Protein AF-A0AAV7L109-F1 (afdb_monomer_lite)

pLDDT: mean 81.25, std 12.45, range [43.47, 96.5]

Foldseek 3Di:
DQDQDAQPVQVPDPVLVVVLVVLLVVLCVVCPPVDPDVVVSVVVSVVSSVVSSVVVLVVVLVVLVVQLVVLVVVLVVVVVVCVVPVPPVPVNVVSVVVNVVSVVVNVVSVV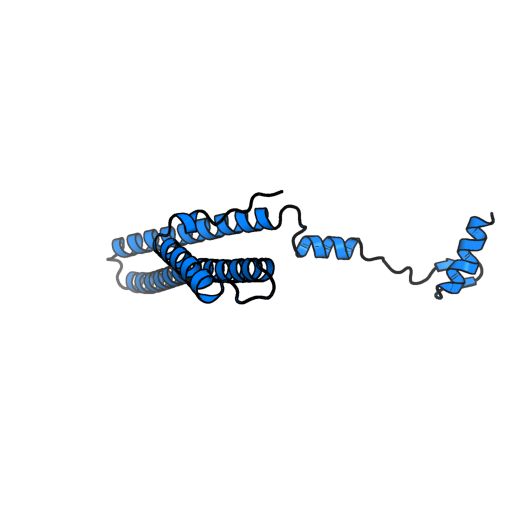SVVVSVCSVCPPPQDPVRVVVVCVVPVPPPPQWDQDPPPGTHRDPVCCCVPPVVVVVVD

Secondary structure (DSSP, 8-state):
-PPP---HHHHS-HHHHHHHHHHHHHHHHHHTT-SSSHHHHHHHHHHHHHHHHHHHHHHHHHHHHHHHHHHHHHHHHHHHHHHH-TT-HHHHHHHHHHHHHHHHHHHHHHHHHHHHHHHHHTTPPPHHHHHHHHHHSS------EEETTTEEE--HHHIIIIIIHHHH--

Structure (mmCIF, N/CA/C/O backbone):
data_AF-A0AAV7L109-F1
#
_entry.id   AF-A0AAV7L109-F1
#
loop_
_atom_site.group_PDB
_atom_site.id
_atom_site.type_symbol
_atom_site.label_atom_id
_atom_site.label_alt_id
_atom_site.label_comp_id
_atom_site.label_asym_id
_atom_site.label_entity_id
_atom_site.label_seq_id
_atom_site.pdbx_PDB_ins_code
_atom_site.Cartn_x
_atom_site.Cartn_y
_atom_site.Cartn_z
_atom_site.occupancy
_atom_site.B_iso_or_equiv
_atom_site.auth_seq_id
_atom_site.auth_comp_id
_atom_site.auth_asym_id
_atom_site.auth_atom_id
_atom_site.pdbx_PDB_model_num
ATOM 1 N N . MET A 1 1 ? 19.427 -16.158 -8.708 1.00 43.47 1 MET A N 1
ATOM 2 C CA . MET A 1 1 ? 18.566 -15.003 -9.042 1.00 43.47 1 MET A CA 1
ATOM 3 C C . MET A 1 1 ? 17.302 -15.101 -8.201 1.00 43.47 1 MET A C 1
ATOM 5 O O . MET A 1 1 ? 16.638 -16.130 -8.306 1.00 43.47 1 MET A O 1
ATOM 9 N N . PRO A 1 2 ? 16.990 -14.129 -7.330 1.00 55.06 2 PRO A N 1
ATOM 10 C CA . PRO A 1 2 ? 15.724 -14.132 -6.604 1.00 55.06 2 PRO A CA 1
ATOM 11 C C . PRO A 1 2 ? 14.567 -14.072 -7.608 1.00 55.06 2 PRO A C 1
ATOM 13 O O . PRO A 1 2 ? 14.576 -13.278 -8.546 1.00 55.06 2 PRO A O 1
A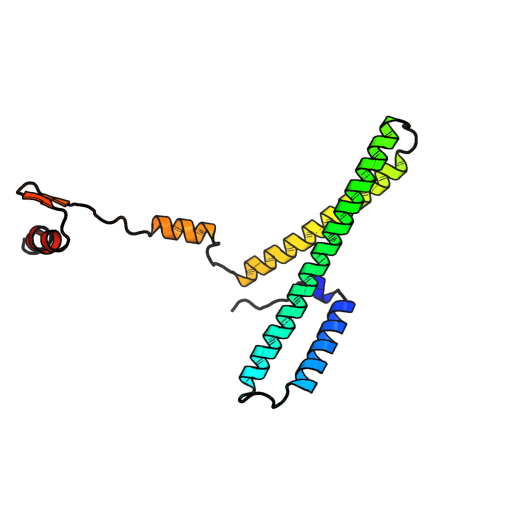TOM 16 N N . THR A 1 3 ? 13.593 -14.966 -7.456 1.00 58.47 3 THR A N 1
ATOM 17 C CA . THR A 1 3 ? 12.403 -15.015 -8.313 1.00 58.47 3 THR A CA 1
ATOM 18 C C . THR A 1 3 ? 11.527 -13.810 -7.988 1.00 58.47 3 THR A C 1
ATOM 20 O O . THR A 1 3 ? 11.140 -13.649 -6.830 1.00 58.47 3 THR A O 1
ATOM 23 N N . TRP A 1 4 ? 11.214 -12.967 -8.975 1.00 61.06 4 TRP A N 1
ATOM 24 C CA . TRP A 1 4 ? 10.242 -11.885 -8.800 1.00 61.06 4 TRP A CA 1
ATOM 25 C C . TRP A 1 4 ? 8.864 -12.479 -8.479 1.00 61.06 4 TRP A C 1
ATOM 27 O O . TRP A 1 4 ? 8.455 -13.461 -9.103 1.00 61.06 4 TRP A O 1
ATOM 37 N N . ARG A 1 5 ? 8.162 -11.921 -7.488 1.00 67.50 5 ARG A N 1
ATOM 38 C CA . ARG A 1 5 ? 6.815 -12.354 -7.094 1.00 67.50 5 ARG A CA 1
ATOM 39 C C . ARG A 1 5 ? 5.934 -11.132 -6.898 1.00 67.50 5 ARG A C 1
ATOM 41 O O . ARG A 1 5 ? 6.346 -10.201 -6.221 1.00 67.50 5 ARG A O 1
ATOM 48 N N . LEU A 1 6 ? 4.729 -11.175 -7.460 1.00 73.44 6 LEU A N 1
ATOM 49 C CA . LEU A 1 6 ? 3.676 -10.210 -7.159 1.00 73.44 6 LEU A CA 1
ATOM 50 C C . LEU A 1 6 ? 3.156 -10.443 -5.731 1.00 73.44 6 LEU A C 1
ATOM 52 O O . LEU A 1 6 ? 3.138 -11.587 -5.264 1.00 73.44 6 LEU A O 1
ATOM 56 N N . LEU A 1 7 ? 2.693 -9.385 -5.059 1.00 76.00 7 LEU A N 1
ATOM 57 C CA . LEU A 1 7 ? 1.982 -9.500 -3.785 1.00 76.00 7 LEU A CA 1
ATOM 58 C C . LEU A 1 7 ? 0.833 -10.523 -3.893 1.00 76.00 7 LEU A C 1
ATOM 60 O O . LEU A 1 7 ? -0.081 -10.321 -4.693 1.00 76.00 7 LEU A O 1
ATOM 64 N N . PRO A 1 8 ? 0.805 -11.579 -3.060 1.00 76.19 8 PRO A N 1
ATOM 65 C CA . PRO A 1 8 ? -0.251 -12.591 -3.116 1.00 76.19 8 PRO A CA 1
ATOM 66 C C . PRO A 1 8 ? -1.658 -12.017 -2.925 1.00 76.19 8 PRO A C 1
ATOM 68 O O . PRO A 1 8 ? -2.582 -12.422 -3.619 1.00 76.19 8 PRO A O 1
ATOM 71 N N . ILE A 1 9 ? -1.800 -11.007 -2.059 1.00 72.38 9 ILE A N 1
ATOM 72 C CA . ILE A 1 9 ? -3.083 -10.330 -1.810 1.00 72.38 9 ILE A CA 1
ATOM 73 C C . ILE A 1 9 ? -3.653 -9.650 -3.065 1.00 72.38 9 ILE A C 1
ATOM 75 O O . ILE A 1 9 ? -4.853 -9.445 -3.165 1.00 72.38 9 ILE A O 1
ATOM 79 N N . MET A 1 10 ? -2.800 -9.328 -4.040 1.00 73.88 10 MET A N 1
ATOM 80 C CA . MET A 1 10 ? -3.216 -8.745 -5.315 1.00 73.88 10 MET A CA 1
ATOM 81 C C . MET A 1 10 ? -3.668 -9.795 -6.328 1.00 73.88 10 MET A C 1
ATOM 83 O O . MET A 1 10 ? -4.409 -9.476 -7.248 1.00 73.88 10 MET A O 1
ATOM 87 N N . LEU A 1 11 ? -3.225 -11.046 -6.181 1.00 75.19 11 LEU A N 1
ATOM 88 C CA . LEU A 1 11 ? -3.661 -12.142 -7.050 1.00 75.19 11 LEU A CA 1
ATOM 89 C C . LEU A 1 11 ? -5.087 -12.599 -6.719 1.00 75.19 11 LEU A C 1
ATOM 91 O O . LEU A 1 11 ? -5.771 -13.139 -7.586 1.00 75.19 11 LEU A O 1
ATOM 95 N N . GLU A 1 12 ? -5.523 -12.381 -5.477 1.00 78.81 12 GLU A N 1
ATOM 96 C CA . GLU A 1 12 ? -6.887 -12.660 -5.020 1.00 78.81 12 GLU A CA 1
ATOM 97 C C . GLU A 1 12 ? -7.889 -11.576 -5.462 1.00 78.81 12 GLU A C 1
ATOM 99 O O . GLU A 1 12 ? -9.087 -11.846 -5.565 1.00 78.81 12 GLU A O 1
ATOM 104 N N . ASP A 1 13 ? -7.413 -10.364 -5.766 1.00 81.06 13 ASP A N 1
ATOM 105 C CA . ASP A 1 13 ? -8.254 -9.223 -6.126 1.00 81.06 13 ASP A CA 1
ATOM 106 C C . ASP A 1 13 ? -8.738 -9.311 -7.587 1.00 81.06 13 ASP A C 1
ATOM 108 O O . ASP A 1 13 ? -7.986 -9.120 -8.548 1.00 81.06 13 ASP A O 1
ATOM 112 N N . THR A 1 14 ? -10.022 -9.635 -7.761 1.00 83.38 14 THR A N 1
ATOM 113 C CA . THR A 1 14 ? -10.640 -9.841 -9.083 1.00 83.38 14 THR A CA 1
ATOM 114 C C . THR A 1 14 ? -10.663 -8.557 -9.933 1.00 83.38 14 THR A C 1
ATOM 116 O O . THR A 1 14 ? -10.200 -8.625 -11.075 1.00 83.38 14 THR A O 1
ATOM 119 N N . PRO A 1 15 ? -11.096 -7.392 -9.402 1.00 86.69 15 PRO A N 1
ATOM 120 C CA . PRO A 1 15 ? -11.003 -6.100 -10.089 1.00 86.69 15 PRO A CA 1
ATOM 121 C C . PRO A 1 15 ? -9.622 -5.788 -10.668 1.00 86.69 15 PRO A C 1
ATOM 123 O O . PRO A 1 15 ? -9.498 -5.420 -11.835 1.00 86.69 15 PRO A O 1
ATOM 126 N N . LEU A 1 16 ? -8.565 -5.988 -9.880 1.00 86.19 16 LEU A N 1
ATOM 127 C CA . LEU A 1 16 ? -7.204 -5.713 -10.327 1.00 86.19 16 LEU A CA 1
ATOM 128 C C . LEU A 1 16 ? -6.779 -6.633 -11.473 1.00 86.19 16 LEU A C 1
ATOM 130 O O . LEU A 1 16 ? -6.085 -6.212 -12.400 1.00 86.19 16 LEU A O 1
ATOM 134 N N . ARG A 1 17 ? -7.183 -7.905 -11.426 1.00 88.25 17 ARG A N 1
ATOM 135 C CA . ARG A 1 17 ? -6.869 -8.859 -12.492 1.00 88.25 17 ARG A CA 1
ATOM 136 C C . ARG A 1 17 ? -7.514 -8.448 -13.813 1.00 88.25 17 ARG A C 1
ATOM 138 O O . ARG A 1 17 ? -6.890 -8.586 -14.865 1.00 88.25 17 ARG A O 1
ATOM 145 N N . GLU A 1 18 ? -8.744 -7.950 -13.759 1.00 91.31 18 GLU A N 1
ATOM 146 C CA . GLU A 1 18 ? -9.461 -7.427 -14.923 1.00 91.31 18 GLU A CA 1
ATOM 147 C C . GLU A 1 18 ? -8.802 -6.152 -15.458 1.00 91.31 18 GLU A C 1
ATOM 149 O O . GLU A 1 18 ? -8.554 -6.054 -16.662 1.00 91.31 18 GLU A O 1
ATOM 154 N N . GLU A 1 19 ? -8.423 -5.229 -14.571 1.00 91.50 19 GLU A N 1
ATOM 155 C CA . GLU A 1 19 ? -7.700 -4.004 -14.926 1.00 91.50 19 GLU A CA 1
ATOM 156 C C . GLU A 1 19 ? -6.361 -4.312 -15.610 1.00 91.50 19 GLU A C 1
ATOM 158 O O . GLU A 1 19 ? -6.053 -3.759 -16.670 1.00 91.50 19 GLU A O 1
ATOM 163 N N . LEU A 1 20 ? -5.577 -5.241 -15.057 1.00 91.62 20 LEU A N 1
ATOM 164 C CA . LEU A 1 20 ? -4.312 -5.674 -15.647 1.00 91.62 20 LEU A CA 1
ATOM 165 C C . LEU A 1 20 ? -4.532 -6.335 -17.007 1.00 91.62 20 LEU A C 1
ATOM 167 O O . LEU A 1 20 ? -3.840 -5.999 -17.966 1.00 91.62 20 LEU A O 1
ATOM 171 N N . ALA A 1 21 ? -5.512 -7.234 -17.128 1.00 92.88 21 ALA A N 1
ATOM 172 C CA . ALA A 1 21 ? -5.819 -7.890 -18.396 1.00 92.88 21 ALA A CA 1
ATOM 173 C C . ALA A 1 21 ? -6.220 -6.876 -19.481 1.00 92.88 21 ALA A C 1
ATOM 175 O O . ALA A 1 21 ? -5.766 -6.976 -20.625 1.00 92.88 21 ALA A O 1
ATOM 176 N N . GLN A 1 22 ? -7.032 -5.879 -19.125 1.00 95.75 22 GLN A N 1
ATOM 177 C CA . GLN A 1 22 ? -7.439 -4.816 -20.037 1.00 95.75 22 GLN A CA 1
ATOM 178 C C . GLN A 1 22 ? -6.271 -3.894 -20.399 1.00 95.75 22 GLN A C 1
ATOM 180 O O . GLN A 1 22 ? -6.110 -3.543 -21.570 1.00 95.75 22 GLN A O 1
ATOM 185 N N . THR A 1 23 ? -5.424 -3.549 -19.430 1.00 95.38 23 THR A N 1
ATOM 186 C CA . THR A 1 23 ? -4.215 -2.746 -19.653 1.00 95.38 23 THR A CA 1
ATOM 187 C C . THR A 1 23 ? -3.270 -3.446 -20.622 1.00 95.38 23 THR A C 1
ATOM 189 O O . THR A 1 23 ? -2.803 -2.820 -21.568 1.00 95.38 23 THR A O 1
ATOM 192 N N . ILE A 1 24 ? -3.036 -4.752 -20.448 1.00 95.38 24 ILE A N 1
ATOM 193 C CA . ILE A 1 24 ? -2.175 -5.543 -21.338 1.00 95.38 24 ILE A CA 1
ATOM 194 C C . ILE A 1 24 ? -2.709 -5.502 -22.772 1.00 95.38 24 ILE A C 1
ATOM 196 O O . ILE A 1 24 ? -1.969 -5.166 -23.695 1.00 95.38 24 ILE A O 1
ATOM 200 N N . LYS A 1 25 ? -4.003 -5.795 -22.959 1.00 96.38 25 LYS A N 1
ATOM 201 C CA . LYS A 1 25 ? -4.644 -5.766 -24.284 1.00 96.38 25 LYS A CA 1
ATOM 202 C C . LYS A 1 25 ? -4.532 -4.392 -24.935 1.00 96.38 25 LYS A C 1
ATOM 204 O O . LYS A 1 25 ? -4.165 -4.295 -26.099 1.00 96.38 25 LYS A O 1
ATOM 209 N N . THR A 1 26 ? -4.825 -3.343 -24.173 1.00 96.50 26 THR A N 1
ATOM 210 C CA . THR A 1 26 ? -4.817 -1.958 -24.660 1.00 96.50 26 THR A CA 1
ATOM 211 C C . THR A 1 26 ? -3.404 -1.504 -25.017 1.00 96.50 26 THR A C 1
ATOM 213 O O . THR A 1 26 ? -3.205 -0.854 -26.038 1.00 96.50 26 THR A O 1
ATOM 216 N N . PHE A 1 27 ? -2.409 -1.877 -24.209 1.00 96.31 27 PHE A N 1
ATOM 217 C CA . PHE A 1 27 ? -1.016 -1.538 -24.467 1.00 96.31 27 PHE A CA 1
ATOM 218 C C . PHE A 1 27 ? -0.540 -2.132 -25.793 1.00 96.31 27 PHE A C 1
ATOM 220 O O . PHE A 1 27 ? -0.088 -1.383 -26.654 1.00 96.31 27 PHE A O 1
ATOM 227 N N . PHE A 1 28 ? -0.678 -3.447 -25.987 1.00 94.88 28 PHE A N 1
ATOM 228 C CA . PHE A 1 28 ? -0.215 -4.082 -27.223 1.00 94.88 28 PHE A CA 1
ATOM 229 C C . PHE A 1 28 ? -1.053 -3.665 -28.434 1.00 94.88 28 PHE A C 1
ATOM 231 O O . PHE A 1 28 ? -0.496 -3.419 -29.491 1.00 94.88 28 PHE A O 1
ATOM 238 N N . HIS A 1 29 ? -2.366 -3.466 -28.284 1.00 95.50 29 HIS A N 1
ATOM 239 C CA . HIS A 1 29 ? -3.185 -2.953 -29.384 1.00 95.50 29 HIS A CA 1
ATOM 240 C C . HIS A 1 29 ? -2.701 -1.590 -29.909 1.00 95.50 29 HIS A C 1
ATOM 242 O O . HIS A 1 29 ? -2.730 -1.358 -31.113 1.00 95.50 29 HIS A O 1
ATOM 248 N N . ASN A 1 30 ? -2.240 -0.709 -29.015 1.00 93.56 30 ASN A N 1
ATOM 249 C CA . ASN A 1 30 ? -1.875 0.663 -29.368 1.00 93.56 30 ASN A CA 1
ATOM 250 C C . ASN A 1 30 ? -0.387 0.856 -29.696 1.00 93.56 30 ASN A C 1
ATOM 252 O O . ASN A 1 30 ? -0.051 1.832 -30.359 1.00 93.56 30 ASN A O 1
ATOM 256 N N . ASN A 1 31 ? 0.502 -0.001 -29.182 1.00 92.38 31 ASN A N 1
ATOM 257 C CA . ASN A 1 31 ? 1.951 0.243 -29.204 1.00 92.38 31 ASN A CA 1
ATOM 258 C C . ASN A 1 31 ? 2.748 -0.787 -30.019 1.00 92.38 31 ASN A C 1
ATOM 260 O O . ASN A 1 31 ? 3.964 -0.642 -30.113 1.00 92.38 31 ASN A O 1
ATOM 264 N N . THR A 1 32 ? 2.116 -1.807 -30.606 1.00 91.62 32 THR A N 1
ATOM 265 C CA . THR A 1 32 ? 2.825 -2.753 -31.484 1.00 91.62 32 THR A CA 1
ATOM 266 C C . THR A 1 32 ? 3.377 -2.051 -32.726 1.00 91.62 32 THR A C 1
ATOM 268 O O . THR A 1 32 ? 2.651 -1.316 -33.393 1.00 91.62 32 THR A O 1
ATOM 271 N N . ASP A 1 33 ? 4.657 -2.295 -33.020 1.00 91.12 33 ASP A N 1
ATOM 272 C CA . ASP A 1 33 ? 5.415 -1.738 -34.151 1.00 91.12 33 ASP A CA 1
ATOM 273 C C . ASP A 1 33 ? 5.506 -0.200 -34.149 1.00 91.12 33 ASP A C 1
ATOM 275 O O . ASP A 1 33 ? 5.716 0.437 -35.184 1.00 91.12 33 ASP A O 1
ATOM 279 N N . THR A 1 34 ? 5.354 0.420 -32.977 1.00 91.00 34 THR A N 1
ATOM 280 C CA . THR A 1 34 ? 5.440 1.883 -32.831 1.00 91.00 34 THR A CA 1
ATOM 281 C C . THR A 1 34 ? 6.839 2.363 -32.461 1.00 91.00 34 THR A C 1
ATOM 283 O O . THR A 1 34 ? 7.155 3.537 -32.672 1.00 91.00 34 THR A O 1
ATOM 286 N N . ALA A 1 35 ? 7.696 1.485 -31.928 1.00 89.56 35 ALA A N 1
ATOM 287 C CA . ALA A 1 35 ? 9.063 1.830 -31.554 1.00 89.56 35 ALA A CA 1
ATOM 288 C C . ALA A 1 35 ? 10.097 1.262 -32.535 1.00 89.56 35 ALA A C 1
ATOM 290 O O . ALA A 1 35 ? 9.879 0.270 -33.221 1.00 89.56 35 ALA A O 1
ATOM 291 N N . SER A 1 36 ? 11.299 1.844 -32.534 1.00 87.50 36 SER A N 1
ATOM 292 C CA . SER A 1 36 ? 12.412 1.396 -33.385 1.00 87.50 36 SER A CA 1
ATOM 293 C C . SER A 1 36 ? 12.910 -0.024 -33.076 1.00 87.50 36 SER A C 1
ATOM 295 O O . SER A 1 36 ? 13.703 -0.574 -33.836 1.00 87.50 36 SER A O 1
ATOM 297 N N . SER A 1 37 ? 12.525 -0.596 -31.931 1.00 92.50 37 SER A N 1
ATOM 298 C CA . SER A 1 37 ? 12.904 -1.945 -31.514 1.00 92.50 37 SER A CA 1
ATOM 299 C C . SER A 1 37 ? 11.848 -2.545 -30.579 1.00 92.50 37 SER A C 1
ATOM 301 O O . SER A 1 37 ? 11.435 -1.860 -29.636 1.00 92.50 37 SER A O 1
ATOM 303 N N . PRO A 1 38 ? 11.512 -3.842 -30.726 1.00 89.88 38 PRO A N 1
ATOM 304 C CA . PRO A 1 38 ? 10.631 -4.563 -29.801 1.00 89.88 38 PRO A CA 1
ATOM 305 C C . PRO A 1 38 ? 11.108 -4.538 -28.342 1.00 89.88 38 PRO A C 1
ATOM 307 O O . PRO A 1 38 ? 10.314 -4.673 -27.413 1.00 89.88 38 PRO A O 1
ATOM 310 N N . LEU A 1 39 ? 12.414 -4.344 -28.112 1.00 91.94 39 LEU A N 1
ATOM 311 C CA . LEU A 1 39 ? 12.958 -4.226 -26.760 1.00 91.94 39 LEU A CA 1
ATOM 312 C C . LEU A 1 39 ? 12.431 -2.971 -26.051 1.00 91.94 39 LEU A C 1
ATOM 314 O O . LEU A 1 39 ? 12.130 -3.019 -24.863 1.00 91.94 39 LEU A O 1
ATOM 318 N N . ILE A 1 40 ? 12.287 -1.861 -26.779 1.00 92.62 40 ILE A N 1
ATOM 319 C CA . ILE A 1 40 ? 11.780 -0.599 -26.227 1.00 92.62 40 ILE A CA 1
ATOM 320 C C . ILE A 1 40 ? 10.301 -0.751 -25.862 1.00 92.62 40 ILE A C 1
ATOM 322 O O . ILE A 1 40 ? 9.889 -0.319 -24.787 1.00 92.62 40 ILE A O 1
ATOM 326 N N . GLU A 1 41 ? 9.522 -1.425 -26.711 1.00 92.25 41 GLU A N 1
ATOM 327 C CA . GLU A 1 41 ? 8.110 -1.732 -26.446 1.00 92.25 41 GLU A CA 1
ATOM 328 C C . GLU A 1 41 ? 7.957 -2.602 -25.196 1.00 92.25 41 GLU A C 1
ATOM 330 O O . GLU A 1 41 ? 7.103 -2.337 -24.351 1.00 92.25 41 GLU A O 1
ATOM 335 N N . TRP A 1 42 ? 8.835 -3.594 -25.024 1.00 93.19 42 TRP A N 1
ATOM 336 C CA . TRP A 1 42 ? 8.856 -4.437 -23.832 1.00 93.19 42 TRP A CA 1
ATOM 337 C C . TRP A 1 42 ? 9.228 -3.669 -22.556 1.00 93.19 42 TRP A C 1
ATOM 339 O O . TRP A 1 42 ? 8.601 -3.857 -21.510 1.00 93.19 42 TRP A O 1
ATOM 349 N N . GLU A 1 43 ? 10.229 -2.787 -22.611 1.00 93.00 43 GLU A N 1
ATOM 350 C CA . GLU A 1 43 ? 10.570 -1.933 -21.468 1.00 93.00 43 GLU A CA 1
ATOM 351 C C . GLU A 1 43 ? 9.415 -0.987 -21.113 1.00 93.00 43 GLU A C 1
ATOM 353 O O . GLU A 1 43 ? 9.038 -0.893 -19.942 1.00 93.00 43 GLU A O 1
ATOM 358 N N . ALA A 1 44 ? 8.793 -0.354 -22.111 1.00 94.62 44 ALA A N 1
ATOM 359 C CA . ALA A 1 44 ? 7.634 0.513 -21.918 1.00 94.62 44 ALA A CA 1
ATOM 360 C C . ALA A 1 44 ? 6.449 -0.250 -21.305 1.00 94.62 44 ALA A C 1
ATOM 362 O O . ALA A 1 44 ? 5.856 0.210 -20.326 1.00 94.62 44 ALA A O 1
ATOM 363 N N . PHE A 1 45 ? 6.161 -1.454 -21.805 1.00 94.69 45 PHE A N 1
ATOM 364 C CA . PHE A 1 45 ? 5.128 -2.335 -21.264 1.00 94.69 45 PHE A CA 1
ATOM 365 C C . PHE A 1 45 ? 5.345 -2.613 -19.774 1.00 94.69 45 PHE A C 1
ATOM 367 O O . PHE A 1 45 ? 4.440 -2.427 -18.955 1.00 94.69 45 PHE A O 1
ATOM 374 N N . LYS A 1 46 ? 6.565 -3.013 -19.394 1.00 91.06 46 LYS A N 1
ATOM 375 C CA . LYS A 1 46 ? 6.906 -3.288 -17.992 1.00 91.06 46 LYS A CA 1
ATOM 376 C C . LYS A 1 46 ? 6.710 -2.063 -17.102 1.00 91.06 46 LYS A C 1
ATOM 378 O O . LYS A 1 46 ? 6.227 -2.208 -15.979 1.00 91.06 46 LYS A O 1
ATOM 383 N N . VAL A 1 47 ? 7.075 -0.870 -17.580 1.00 92.69 47 VAL A N 1
ATOM 384 C CA . VAL A 1 47 ? 6.881 0.386 -16.836 1.00 92.69 47 VAL A CA 1
ATOM 385 C C . VAL A 1 47 ? 5.395 0.662 -16.613 1.00 92.69 47 VAL A C 1
ATOM 387 O O . VAL A 1 47 ? 5.005 0.970 -15.486 1.00 92.69 47 VAL A O 1
ATOM 390 N N . VAL A 1 48 ? 4.561 0.488 -17.642 1.00 94.69 48 VAL A N 1
ATOM 391 C CA . VAL A 1 48 ? 3.104 0.673 -17.546 1.00 94.69 48 VAL A CA 1
ATOM 392 C C . VAL A 1 48 ? 2.498 -0.285 -16.522 1.00 94.69 48 VAL A C 1
ATOM 394 O O . VAL A 1 48 ? 1.830 0.157 -15.588 1.00 94.69 48 VAL A O 1
ATOM 397 N N . ILE A 1 49 ? 2.791 -1.583 -16.632 1.00 92.25 49 ILE A N 1
ATOM 398 C CA . ILE A 1 49 ? 2.270 -2.594 -15.702 1.00 92.25 49 ILE A CA 1
ATOM 399 C C . ILE A 1 49 ? 2.729 -2.323 -14.269 1.00 92.25 49 ILE A C 1
ATOM 401 O O . ILE A 1 49 ? 1.932 -2.407 -13.333 1.00 92.25 49 ILE A O 1
ATOM 405 N N . ARG A 1 50 ? 3.992 -1.927 -14.078 1.00 88.06 50 ARG A N 1
ATOM 406 C CA . ARG A 1 50 ? 4.495 -1.530 -12.760 1.00 88.06 50 ARG A CA 1
ATOM 407 C C . ARG A 1 50 ? 3.726 -0.332 -12.200 1.00 88.06 50 ARG A C 1
ATOM 409 O O . ARG A 1 50 ? 3.425 -0.326 -11.010 1.00 88.06 50 ARG A O 1
ATOM 416 N N . GLY A 1 51 ? 3.413 0.659 -13.033 1.00 91.19 51 GLY A N 1
ATOM 417 C CA . GLY A 1 51 ? 2.618 1.825 -12.650 1.00 91.19 51 GLY A CA 1
ATOM 418 C C . GLY A 1 51 ? 1.228 1.442 -12.143 1.00 91.19 51 GLY A C 1
ATOM 419 O O . GLY A 1 51 ? 0.845 1.867 -11.052 1.00 91.19 51 GLY A O 1
ATOM 420 N N . VAL A 1 52 ? 0.525 0.574 -12.878 1.00 91.62 52 VAL A N 1
ATOM 421 C CA . VAL A 1 52 ? -0.798 0.057 -12.481 1.00 91.62 52 VAL A CA 1
ATOM 422 C C . VAL A 1 52 ? -0.720 -0.669 -11.139 1.00 91.62 52 VAL A C 1
ATOM 424 O O . VAL A 1 52 ? -1.465 -0.346 -10.215 1.00 91.62 52 VAL A O 1
ATOM 427 N N . ILE A 1 53 ? 0.248 -1.578 -10.977 1.00 88.19 53 ILE A N 1
ATOM 428 C CA . ILE A 1 53 ? 0.442 -2.316 -9.721 1.00 88.19 53 ILE A CA 1
ATOM 429 C C . ILE A 1 53 ? 0.704 -1.351 -8.556 1.00 88.19 53 ILE A C 1
ATOM 431 O O . ILE A 1 53 ? 0.056 -1.452 -7.518 1.00 88.19 53 ILE A O 1
ATOM 435 N N . ILE A 1 54 ? 1.616 -0.383 -8.706 1.00 87.06 54 ILE A N 1
ATOM 436 C CA . ILE A 1 54 ? 1.918 0.600 -7.649 1.00 87.06 54 ILE A CA 1
ATOM 437 C C . ILE A 1 54 ? 0.669 1.402 -7.263 1.00 87.06 54 ILE A C 1
ATOM 439 O O . ILE A 1 54 ? 0.438 1.640 -6.071 1.00 87.06 54 ILE A O 1
ATOM 443 N N . GLY A 1 55 ? -0.122 1.812 -8.258 1.00 90.31 55 GLY A N 1
ATOM 444 C CA . GLY A 1 55 ? -1.386 2.516 -8.067 1.00 90.31 55 GLY A CA 1
ATOM 445 C C . GLY A 1 55 ? -2.369 1.692 -7.241 1.00 90.31 55 GLY A C 1
ATOM 446 O O . GLY A 1 55 ? -2.833 2.162 -6.201 1.00 90.31 55 GLY A O 1
ATOM 447 N N . ALA A 1 56 ? -2.591 0.439 -7.631 1.00 88.94 56 ALA A N 1
ATOM 448 C CA . ALA A 1 56 ? -3.476 -0.482 -6.930 1.00 88.94 56 ALA A CA 1
ATOM 449 C C . ALA A 1 56 ? -3.026 -0.753 -5.484 1.00 88.94 56 ALA A C 1
ATOM 451 O O . ALA A 1 56 ? -3.820 -0.599 -4.557 1.00 88.94 56 ALA A O 1
ATOM 452 N N . VAL A 1 57 ? -1.738 -1.051 -5.247 1.00 87.44 57 VAL A N 1
ATOM 453 C CA . VAL A 1 57 ? -1.212 -1.281 -3.882 1.00 87.44 57 VAL A CA 1
ATOM 454 C C . VAL A 1 57 ? -1.438 -0.053 -2.998 1.00 87.44 57 VAL A C 1
ATOM 456 O O . VAL A 1 57 ? -1.816 -0.158 -1.829 1.00 87.44 57 VAL A O 1
ATOM 459 N N . THR A 1 58 ? -1.199 1.131 -3.557 1.00 89.06 58 THR A N 1
ATOM 460 C CA . THR A 1 58 ? -1.366 2.397 -2.844 1.00 89.06 58 THR A CA 1
ATOM 461 C C . THR A 1 58 ? -2.842 2.684 -2.567 1.00 89.06 58 THR A C 1
ATOM 463 O O . THR A 1 58 ? -3.169 3.157 -1.480 1.00 89.06 58 THR A O 1
ATOM 466 N N . GLY A 1 59 ? -3.728 2.376 -3.518 1.00 90.62 59 GLY A N 1
ATOM 467 C CA . GLY A 1 59 ? -5.179 2.468 -3.372 1.00 90.62 59 GLY A CA 1
ATOM 468 C C . GLY A 1 59 ? -5.694 1.600 -2.228 1.00 90.62 59 GLY A C 1
ATOM 469 O O . GLY A 1 59 ? -6.315 2.124 -1.310 1.00 90.62 59 GLY A O 1
ATOM 470 N N . VAL A 1 60 ? -5.340 0.311 -2.214 1.00 88.75 60 VAL A N 1
ATOM 471 C CA . VAL A 1 60 ? -5.743 -0.631 -1.152 1.00 88.75 60 VAL A CA 1
ATOM 472 C C . VAL A 1 60 ? -5.331 -0.121 0.227 1.00 88.75 60 VAL A C 1
ATOM 474 O O . VAL A 1 60 ? -6.148 -0.072 1.147 1.00 88.75 60 VAL A O 1
ATOM 477 N N . ARG A 1 61 ? -4.078 0.326 0.375 1.00 90.62 61 ARG A N 1
ATOM 478 C CA . ARG A 1 61 ? -3.597 0.877 1.648 1.00 90.62 61 ARG A CA 1
ATOM 479 C C . ARG A 1 61 ? -4.369 2.132 2.056 1.00 90.62 61 ARG A C 1
ATOM 481 O O . ARG A 1 61 ? -4.726 2.262 3.222 1.00 90.62 61 ARG A O 1
ATOM 488 N N . LYS A 1 62 ? -4.633 3.049 1.117 1.00 93.50 62 LYS A N 1
ATOM 489 C CA . LYS A 1 62 ? -5.416 4.269 1.380 1.00 93.50 62 LYS A CA 1
ATOM 490 C C . LYS A 1 62 ? -6.831 3.940 1.846 1.00 93.50 62 LYS A C 1
ATOM 492 O O . LYS A 1 62 ? -7.288 4.556 2.802 1.00 93.50 62 LYS A O 1
ATOM 497 N N . THR A 1 63 ? -7.488 2.969 1.216 1.00 92.06 63 THR A N 1
ATOM 498 C CA . THR A 1 63 ? -8.824 2.516 1.617 1.00 92.06 63 THR A CA 1
ATOM 499 C C . 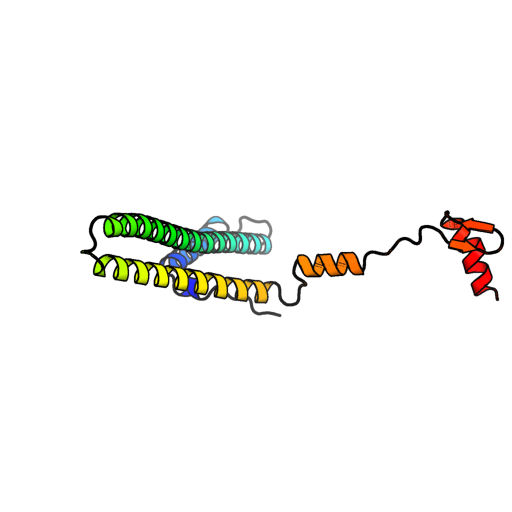THR A 1 63 ? -8.807 1.957 3.035 1.00 92.06 63 THR A C 1
ATOM 501 O O . THR A 1 63 ? -9.570 2.430 3.868 1.00 92.06 63 THR A O 1
ATOM 504 N N . LEU A 1 64 ? -7.877 1.048 3.354 1.00 91.31 64 LEU A N 1
ATOM 505 C CA . LEU A 1 64 ? -7.753 0.480 4.704 1.00 91.31 64 LEU A CA 1
ATOM 506 C C . LEU A 1 64 ? -7.497 1.549 5.774 1.00 91.31 64 LEU A C 1
ATOM 508 O O . LEU A 1 64 ? -8.101 1.511 6.842 1.00 91.31 64 LEU A O 1
ATOM 512 N N . VAL A 1 65 ? -6.614 2.510 5.491 1.00 94.38 65 VAL A N 1
ATOM 513 C CA . VAL A 1 65 ? -6.334 3.621 6.413 1.00 94.38 65 VAL A CA 1
ATOM 514 C C . VAL A 1 65 ? -7.563 4.514 6.576 1.00 94.38 65 VAL A C 1
ATOM 516 O O . VAL A 1 65 ? -7.887 4.890 7.695 1.00 94.38 65 VAL A O 1
ATOM 519 N N . SER A 1 66 ? -8.280 4.817 5.491 1.00 95.75 66 SER A N 1
ATOM 520 C CA . SER A 1 66 ? -9.504 5.620 5.557 1.00 95.75 66 SER A CA 1
ATOM 521 C C . SER A 1 66 ? -10.601 4.929 6.370 1.00 95.75 66 SER A C 1
ATOM 523 O O . SER A 1 66 ? -11.207 5.567 7.229 1.00 95.75 66 SER A O 1
ATOM 525 N N . GLU A 1 67 ? -10.821 3.630 6.153 1.00 94.25 67 GLU A N 1
ATOM 526 C CA . GLU A 1 67 ? -11.763 2.819 6.934 1.00 94.25 67 GLU A CA 1
ATOM 527 C C . GLU A 1 67 ? -11.393 2.809 8.421 1.00 94.25 67 GLU A C 1
ATOM 529 O O . GLU A 1 67 ? -12.264 2.974 9.276 1.00 94.25 67 GLU A O 1
ATOM 534 N N . LEU A 1 68 ? -10.100 2.669 8.732 1.00 94.88 68 LEU A N 1
ATOM 535 C CA . LEU A 1 68 ? -9.599 2.691 10.103 1.00 94.88 68 LEU A CA 1
ATOM 536 C C . LEU A 1 68 ? -9.860 4.042 10.777 1.00 94.88 68 LEU A C 1
ATOM 538 O O . LEU A 1 68 ? -10.432 4.074 11.863 1.00 94.88 68 LEU A O 1
ATOM 542 N N . THR A 1 69 ? -9.519 5.152 10.117 1.00 95.00 69 THR A N 1
ATOM 543 C CA . THR A 1 69 ? -9.760 6.502 10.650 1.00 95.00 69 THR A CA 1
ATOM 544 C C . THR A 1 69 ? -11.250 6.761 10.880 1.00 95.00 69 THR A C 1
ATOM 546 O O . THR A 1 69 ? -11.629 7.304 11.914 1.00 95.00 69 THR A O 1
ATOM 549 N N . GLN A 1 70 ? -12.119 6.321 9.965 1.00 94.75 70 GLN A N 1
ATOM 550 C CA . GLN A 1 70 ? -13.569 6.431 10.151 1.00 94.75 70 GLN A CA 1
ATOM 551 C C . GLN A 1 70 ? -14.069 5.588 11.334 1.00 94.75 70 GLN A C 1
ATOM 553 O O . GLN A 1 70 ? -14.979 6.006 12.051 1.00 94.75 70 GLN A O 1
ATOM 558 N N . ALA A 1 71 ? -13.510 4.393 11.544 1.00 92.38 71 ALA A N 1
ATOM 559 C CA . ALA A 1 71 ? -13.851 3.552 12.689 1.00 92.38 71 ALA A CA 1
ATOM 560 C C . ALA A 1 71 ? -13.397 4.186 14.016 1.00 92.38 71 ALA A C 1
ATOM 562 O O . ALA A 1 71 ? -14.141 4.145 14.994 1.00 92.38 71 ALA A O 1
ATOM 563 N N . GLU A 1 72 ? -12.218 4.812 14.040 1.00 93.44 72 GLU A N 1
ATOM 564 C CA . GLU A 1 72 ? -11.687 5.546 15.197 1.00 93.44 72 GLU A CA 1
ATOM 565 C C . GLU A 1 72 ? -12.535 6.769 15.546 1.00 93.44 72 GLU A C 1
ATOM 567 O O . GLU A 1 72 ? -12.850 6.989 16.715 1.00 93.44 72 GLU A O 1
ATOM 572 N N . GLU A 1 73 ? -12.972 7.532 14.543 1.00 94.69 73 GLU A N 1
ATOM 573 C CA . GLU A 1 73 ? -13.861 8.676 14.749 1.00 94.69 73 GLU A CA 1
ATOM 574 C C . GLU A 1 73 ? -15.203 8.236 15.350 1.00 94.69 73 GLU A C 1
ATOM 576 O O . GLU A 1 73 ? -15.652 8.790 16.357 1.00 94.69 73 GLU A O 1
ATOM 581 N N . LYS A 1 74 ? -15.813 7.180 14.795 1.00 91.31 74 LYS A N 1
ATOM 582 C CA . LYS A 1 74 ? -17.056 6.603 15.328 1.00 91.31 74 LYS A CA 1
ATOM 583 C C . LYS A 1 74 ? -16.876 6.082 16.756 1.00 91.31 74 LYS A C 1
ATOM 585 O O . LYS A 1 74 ? -17.772 6.274 17.577 1.00 91.31 74 LYS A O 1
ATOM 590 N N . LEU A 1 75 ? -15.735 5.454 17.065 1.00 90.88 75 LEU A N 1
ATOM 591 C CA . LEU A 1 75 ? -15.409 5.006 18.422 1.00 90.88 75 LEU A CA 1
ATOM 592 C C . LEU A 1 75 ? -15.338 6.194 19.375 1.00 90.88 75 LEU A C 1
ATOM 594 O O . LEU A 1 75 ? -15.983 6.166 20.417 1.00 90.88 75 LEU A O 1
ATOM 598 N N . GLY A 1 76 ? -14.633 7.258 18.989 1.00 89.44 76 GLY A N 1
ATOM 599 C CA . GLY A 1 76 ? -14.499 8.458 19.809 1.00 89.44 76 GLY A CA 1
ATOM 600 C C . GLY A 1 76 ? -15.828 9.173 20.070 1.00 89.44 76 GLY A C 1
ATOM 601 O O . GLY A 1 76 ? -16.026 9.702 21.164 1.00 89.44 76 GLY A O 1
ATOM 602 N N . ILE A 1 77 ? -16.751 9.190 19.102 1.00 90.19 77 ILE A N 1
ATOM 603 C CA . ILE A 1 77 ? -18.104 9.739 19.294 1.00 90.19 77 ILE A CA 1
ATOM 604 C C . ILE A 1 77 ? -18.889 8.869 20.280 1.00 90.19 77 ILE A C 1
ATOM 606 O O . ILE A 1 77 ? -19.402 9.377 21.276 1.00 90.19 77 ILE A O 1
ATOM 610 N N . LEU A 1 78 ? -18.924 7.556 20.047 1.00 87.12 78 LEU A N 1
ATOM 611 C CA . LEU A 1 78 ? -19.706 6.631 20.862 1.00 87.12 78 LEU A CA 1
ATOM 612 C C . LEU A 1 78 ? -19.187 6.538 22.304 1.00 87.12 78 LEU A C 1
ATOM 614 O O . LEU A 1 78 ? -19.979 6.461 23.239 1.00 87.12 78 LEU A O 1
ATOM 618 N N . GLU A 1 79 ? -17.869 6.590 22.511 1.00 87.56 79 GLU A N 1
ATOM 619 C CA . GLU A 1 79 ? -17.271 6.619 23.850 1.00 87.56 79 GLU A CA 1
ATOM 620 C C . GLU A 1 79 ? -17.672 7.881 24.624 1.00 87.56 79 GLU A C 1
ATOM 622 O O . GLU A 1 79 ? -17.974 7.790 25.814 1.00 87.56 79 GLU A O 1
ATOM 627 N N . LYS A 1 80 ? -17.763 9.043 23.959 1.00 87.62 80 LYS A N 1
ATOM 628 C CA . LYS A 1 80 ? -18.257 10.285 24.581 1.00 87.62 80 LYS A CA 1
ATOM 629 C C . LYS A 1 80 ? -19.738 10.201 24.940 1.00 87.62 80 LYS A C 1
ATOM 631 O O . LYS A 1 80 ? -20.126 10.654 26.014 1.00 87.62 80 LYS A O 1
ATOM 636 N N . GLU A 1 81 ? -20.560 9.616 24.074 1.00 85.75 81 GLU A N 1
ATOM 637 C CA . GLU A 1 81 ? -21.986 9.403 24.348 1.00 85.75 81 GLU A CA 1
ATOM 638 C C . GLU A 1 81 ? -22.201 8.447 25.528 1.00 85.75 81 GLU A C 1
ATOM 640 O O . GLU A 1 81 ? -23.079 8.682 26.361 1.00 85.75 81 GLU A O 1
ATOM 645 N N . LEU A 1 82 ? -21.362 7.413 25.653 1.00 83.31 82 LEU A N 1
ATOM 646 C CA . LEU A 1 82 ? -21.449 6.429 26.731 1.00 83.31 82 LEU A CA 1
ATOM 647 C C . LEU A 1 82 ? -21.099 7.004 28.112 1.00 83.31 82 LEU A C 1
ATOM 649 O O . LEU A 1 82 ? -21.626 6.527 29.116 1.00 83.31 82 LEU A O 1
ATOM 653 N N . ILE A 1 83 ? -20.231 8.023 28.168 1.00 81.75 83 ILE A N 1
ATOM 654 C CA . ILE A 1 83 ? -19.936 8.768 29.406 1.00 81.75 83 ILE A CA 1
ATOM 655 C C . ILE A 1 83 ? -21.208 9.443 29.937 1.00 81.75 83 ILE A C 1
ATOM 657 O O . ILE A 1 83 ? -21.406 9.519 31.147 1.00 81.75 83 ILE A O 1
ATOM 661 N N . ILE A 1 84 ? -22.066 9.923 29.034 1.00 82.69 84 ILE A N 1
ATOM 662 C CA . ILE A 1 84 ? -23.302 10.637 29.371 1.00 82.69 84 ILE A CA 1
ATOM 663 C C . ILE A 1 84 ? -24.442 9.643 29.642 1.00 82.69 84 ILE A C 1
ATOM 665 O O . ILE A 1 84 ? -25.197 9.832 30.591 1.00 82.69 84 ILE A O 1
ATOM 669 N N . ASN A 1 85 ? -24.554 8.575 28.842 1.00 79.00 85 ASN A N 1
ATOM 670 C CA . ASN A 1 85 ? -25.603 7.556 28.945 1.00 79.00 85 ASN A CA 1
ATOM 671 C C . ASN A 1 85 ? -25.015 6.128 28.852 1.00 79.00 85 ASN A C 1
ATOM 673 O O . ASN A 1 85 ? -24.821 5.609 27.749 1.00 79.00 85 ASN A O 1
ATOM 677 N N . PRO A 1 86 ? -24.786 5.433 29.983 1.00 74.69 86 PRO A N 1
ATOM 678 C CA . PRO A 1 86 ? -24.045 4.164 30.025 1.00 74.69 86 PRO A CA 1
ATOM 679 C C . PRO A 1 86 ? -24.799 2.915 29.510 1.00 74.69 86 PRO A C 1
ATOM 681 O O . PRO A 1 86 ? -24.445 1.788 29.846 1.00 74.69 86 PRO A O 1
ATOM 684 N N . THR A 1 87 ? -25.843 3.064 28.693 1.00 70.44 87 THR A N 1
ATOM 685 C CA . THR A 1 87 ? -26.777 1.969 28.365 1.00 70.44 87 THR A CA 1
ATOM 686 C C . THR A 1 87 ? -26.386 1.157 27.118 1.00 70.44 87 THR A C 1
ATOM 688 O O . THR A 1 87 ? -26.888 0.050 26.941 1.00 70.44 87 THR A O 1
ATOM 691 N N . ASN A 1 88 ? -25.483 1.649 26.257 1.00 66.25 88 ASN A N 1
ATOM 692 C CA . ASN A 1 88 ? -25.250 1.074 24.918 1.00 66.25 88 ASN A CA 1
ATOM 693 C C . ASN A 1 88 ? -23.866 0.408 24.733 1.00 66.25 88 ASN A C 1
ATOM 695 O O . ASN A 1 88 ? -23.100 0.732 23.825 1.00 66.25 88 ASN A O 1
ATOM 699 N N . THR A 1 89 ? -23.511 -0.523 25.622 1.00 77.38 89 THR A N 1
ATOM 700 C CA . THR A 1 89 ? -22.192 -1.192 25.638 1.00 77.38 89 THR A CA 1
ATOM 701 C C . THR A 1 89 ? -21.971 -2.180 24.484 1.00 77.38 89 THR A C 1
ATOM 703 O O . THR A 1 89 ? -20.832 -2.407 24.074 1.00 77.38 89 THR A O 1
ATOM 706 N N . THR A 1 90 ? -23.037 -2.745 23.913 1.00 82.62 90 THR A N 1
ATOM 707 C CA . THR A 1 90 ? -22.974 -3.719 22.808 1.00 82.62 90 THR A CA 1
ATOM 708 C C . THR A 1 90 ? -22.524 -3.092 21.490 1.00 82.62 90 THR A C 1
ATOM 710 O O . THR A 1 90 ? -21.684 -3.667 20.795 1.00 82.62 90 THR A O 1
ATOM 713 N N . ALA A 1 91 ? -23.015 -1.892 21.164 1.00 81.00 91 ALA A N 1
ATOM 714 C CA . ALA A 1 91 ? -22.588 -1.145 19.979 1.00 81.00 91 ALA A CA 1
ATOM 715 C C . ALA A 1 91 ? -21.087 -0.807 20.032 1.00 81.00 91 ALA A C 1
ATOM 717 O O . ALA A 1 91 ? -20.375 -0.956 19.038 1.00 81.00 91 ALA A O 1
ATOM 718 N N . LEU A 1 92 ? -20.586 -0.441 21.218 1.00 85.56 92 LEU A N 1
ATOM 719 C CA . LEU A 1 92 ? -19.168 -0.162 21.441 1.00 85.56 92 LEU A CA 1
ATOM 720 C C . LEU A 1 92 ? -18.304 -1.404 21.216 1.00 85.56 92 LEU A C 1
ATOM 722 O O . LEU A 1 92 ? -17.263 -1.332 20.566 1.00 85.56 92 LEU A O 1
ATOM 726 N N . GLN A 1 93 ? -18.740 -2.557 21.723 1.00 86.94 93 GLN A N 1
ATOM 727 C CA . GLN A 1 93 ? -18.008 -3.808 21.551 1.00 86.94 93 GLN A CA 1
ATOM 728 C C . GLN A 1 93 ? -17.951 -4.247 20.079 1.00 86.94 93 GLN A C 1
ATOM 730 O O . GLN A 1 93 ? -16.899 -4.700 19.627 1.00 86.94 93 GLN A O 1
ATOM 735 N N . GLY A 1 94 ? -19.039 -4.059 19.324 1.00 88.50 94 GLY A N 1
ATOM 736 C CA . GLY A 1 94 ? -19.068 -4.311 17.880 1.00 88.50 94 GLY A CA 1
ATOM 737 C C . GLY A 1 94 ? -18.142 -3.383 17.089 1.00 88.50 94 GLY A C 1
ATOM 738 O O . GLY A 1 94 ? -17.466 -3.812 16.159 1.00 88.50 94 GLY A O 1
ATOM 739 N N . LEU A 1 95 ? -18.049 -2.114 17.482 1.00 88.25 95 LEU A N 1
ATOM 740 C CA . LEU A 1 95 ? -17.172 -1.166 16.802 1.00 88.25 95 LEU A CA 1
ATOM 741 C C . LEU A 1 95 ? -15.689 -1.397 17.140 1.00 88.25 95 LEU A C 1
ATOM 743 O O . LEU A 1 95 ? -14.828 -1.289 16.269 1.00 88.25 95 LEU A O 1
ATOM 747 N N . ARG A 1 96 ? -15.385 -1.796 18.383 1.00 90.56 96 ARG A N 1
ATOM 748 C CA . ARG A 1 96 ? -14.033 -2.202 18.803 1.00 90.56 96 ARG A CA 1
ATOM 749 C C . ARG A 1 96 ? -13.559 -3.461 18.086 1.00 90.56 96 ARG A C 1
ATOM 751 O O . ARG A 1 96 ? -12.389 -3.542 17.719 1.00 90.56 96 ARG A O 1
ATOM 758 N N . SER A 1 97 ? -14.441 -4.440 17.882 1.00 92.62 97 SER A N 1
ATOM 759 C CA . SER A 1 97 ? -14.084 -5.646 17.131 1.00 92.62 97 SER A CA 1
ATOM 760 C C . SER A 1 97 ? -13.825 -5.335 15.656 1.00 92.62 97 SER A C 1
ATOM 762 O O . SER A 1 97 ? -12.864 -5.858 15.092 1.00 92.62 97 SER A O 1
ATOM 764 N N . GLU A 1 98 ? -14.604 -4.434 15.049 1.00 92.25 98 GL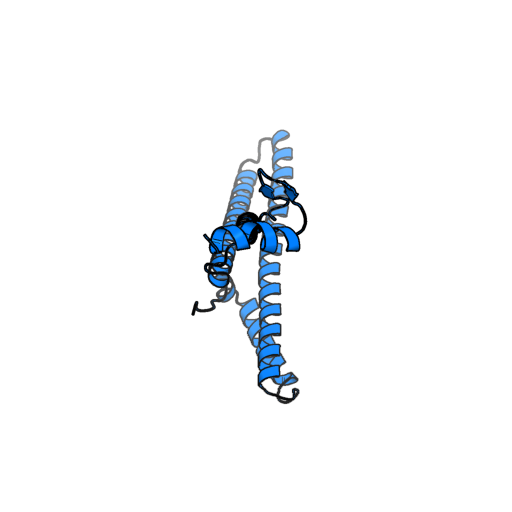U A N 1
ATOM 765 C CA . GLU A 1 98 ? -14.361 -3.984 13.677 1.00 92.25 98 GLU A CA 1
ATOM 766 C C . GLU A 1 98 ? -13.050 -3.197 13.545 1.00 92.25 98 GLU A C 1
ATOM 768 O O . GLU A 1 98 ? -12.264 -3.469 12.638 1.00 92.25 98 GLU A O 1
ATOM 773 N N . HIS A 1 99 ? -12.752 -2.294 14.484 1.00 93.94 99 HIS A N 1
ATOM 774 C CA . HIS A 1 99 ? -11.461 -1.596 14.537 1.00 93.94 99 HIS A CA 1
ATOM 775 C C . HIS A 1 99 ? -10.292 -2.583 14.634 1.00 93.94 99 HIS A C 1
ATOM 777 O O . HIS A 1 99 ? -9.382 -2.544 13.805 1.00 93.94 99 HIS A O 1
ATOM 783 N N . ALA A 1 100 ? -10.359 -3.547 15.557 1.00 94.31 100 ALA A N 1
ATOM 784 C CA . ALA A 1 100 ? -9.334 -4.580 15.697 1.00 94.31 100 ALA A CA 1
ATOM 785 C C . ALA A 1 100 ? -9.155 -5.403 14.407 1.00 94.31 100 ALA A C 1
ATOM 787 O O . ALA A 1 100 ? -8.029 -5.721 14.016 1.00 94.31 100 ALA A O 1
ATOM 788 N N . ARG A 1 101 ? -10.255 -5.708 13.704 1.00 95.06 101 ARG A N 1
ATOM 789 C CA . ARG A 1 101 ? -10.227 -6.396 12.407 1.00 95.06 101 ARG A CA 1
ATOM 790 C C . ARG A 1 101 ? -9.513 -5.567 11.336 1.00 95.06 101 ARG A C 1
ATOM 792 O O . ARG A 1 101 ? -8.729 -6.128 10.569 1.00 95.06 101 ARG A O 1
ATOM 799 N N . LEU A 1 102 ? -9.771 -4.260 11.270 1.00 93.69 102 LEU A N 1
ATOM 800 C CA . LEU A 1 102 ? -9.130 -3.345 10.317 1.00 93.69 102 LEU A CA 1
ATOM 801 C C . LEU A 1 102 ? -7.633 -3.179 10.602 1.00 93.69 102 LEU A C 1
ATOM 803 O O . LEU A 1 102 ? -6.824 -3.279 9.678 1.00 93.69 102 LEU A O 1
ATOM 807 N N . VAL A 1 103 ? -7.252 -3.025 11.873 1.00 94.31 103 VAL A N 1
ATOM 808 C CA . VAL A 1 103 ? -5.843 -2.986 12.296 1.00 94.31 103 VAL A CA 1
ATOM 809 C C . VAL A 1 103 ? -5.120 -4.265 11.883 1.00 94.31 103 VAL A C 1
ATOM 811 O O . VAL A 1 103 ? -4.034 -4.205 11.306 1.00 94.31 103 VAL A O 1
ATOM 814 N N . GLU A 1 104 ? -5.728 -5.428 12.118 1.00 94.50 104 GLU A N 1
ATOM 815 C CA . GLU A 1 104 ? -5.126 -6.708 11.745 1.00 94.50 104 GLU A CA 1
ATOM 816 C C . GLU A 1 104 ? -4.977 -6.852 10.222 1.00 94.50 104 GLU A C 1
ATOM 818 O O . GLU A 1 104 ? -3.945 -7.325 9.743 1.00 94.50 104 GLU A O 1
ATOM 823 N N . LYS A 1 105 ? -5.962 -6.398 9.434 1.00 91.38 105 LYS A N 1
ATOM 824 C CA . LYS A 1 105 ? -5.846 -6.356 7.966 1.00 91.38 105 LYS A CA 1
ATOM 825 C C . LYS A 1 105 ? -4.686 -5.473 7.508 1.00 91.38 105 LYS A C 1
ATOM 827 O O . LYS A 1 105 ? -3.888 -5.915 6.682 1.00 91.38 105 LYS A O 1
ATOM 832 N N . LEU A 1 106 ? -4.574 -4.260 8.049 1.00 92.56 106 LEU A N 1
ATOM 833 C CA . LEU A 1 106 ? -3.499 -3.329 7.706 1.00 92.56 106 LEU A CA 1
ATOM 834 C C . LEU A 1 106 ? -2.128 -3.906 8.079 1.00 92.56 106 LEU A C 1
ATOM 836 O O . LEU A 1 106 ? -1.203 -3.888 7.271 1.00 92.56 106 LEU A O 1
ATOM 840 N N . ARG A 1 107 ? -2.020 -4.515 9.263 1.00 92.94 107 ARG A N 1
ATOM 841 C CA . ARG A 1 107 ? -0.795 -5.170 9.730 1.00 92.94 107 ARG A CA 1
ATOM 842 C C . ARG A 1 107 ? -0.367 -6.316 8.817 1.00 92.94 107 ARG A C 1
ATOM 844 O O . ARG A 1 107 ? 0.808 -6.417 8.471 1.00 92.94 107 ARG A O 1
ATOM 851 N N . LYS A 1 108 ? -1.308 -7.175 8.410 1.00 90.81 108 LYS A N 1
ATOM 852 C CA . LYS A 1 108 ? -1.041 -8.264 7.457 1.00 90.81 108 LYS A CA 1
ATOM 853 C C . LYS A 1 108 ? -0.566 -7.723 6.114 1.00 90.81 108 LYS A C 1
ATOM 855 O O . LYS A 1 108 ? 0.403 -8.244 5.566 1.00 90.81 108 LYS A O 1
ATOM 860 N N . PHE A 1 109 ? -1.218 -6.680 5.608 1.00 89.38 109 PHE A N 1
ATOM 861 C CA . PHE A 1 109 ? -0.833 -6.027 4.362 1.00 89.38 109 PHE A CA 1
ATOM 862 C C . PHE A 1 109 ? 0.600 -5.476 4.430 1.00 89.38 109 PHE A C 1
ATOM 864 O O . PHE A 1 109 ? 1.427 -5.806 3.577 1.00 89.38 109 PHE A O 1
ATOM 871 N N . ASP A 1 110 ? 0.922 -4.709 5.474 1.00 89.56 110 ASP A N 1
ATOM 872 C CA . ASP A 1 110 ? 2.254 -4.126 5.663 1.00 89.56 110 ASP A CA 1
ATOM 873 C C . ASP A 1 110 ? 3.330 -5.209 5.845 1.00 89.56 110 ASP A C 1
ATOM 875 O O . ASP A 1 110 ? 4.425 -5.089 5.297 1.00 89.56 110 ASP A O 1
ATOM 879 N N . HIS A 1 111 ? 3.013 -6.309 6.535 1.00 89.00 111 HIS A N 1
ATOM 880 C CA . HIS A 1 111 ? 3.921 -7.450 6.693 1.00 89.00 111 HIS A CA 1
ATOM 881 C C . HIS A 1 111 ? 4.247 -8.141 5.366 1.00 89.00 111 HIS A C 1
ATOM 883 O O . HIS A 1 111 ? 5.409 -8.444 5.089 1.00 89.00 111 HIS A O 1
ATOM 889 N N . ILE A 1 112 ? 3.236 -8.388 4.526 1.00 85.81 112 ILE A N 1
ATOM 890 C CA . ILE A 1 112 ? 3.436 -8.988 3.198 1.00 85.81 112 ILE A CA 1
ATOM 891 C C . ILE A 1 112 ? 4.296 -8.061 2.335 1.00 85.81 112 ILE A C 1
ATOM 893 O O . ILE A 1 112 ? 5.270 -8.515 1.734 1.00 85.81 112 ILE A O 1
ATOM 897 N N . ARG A 1 113 ? 3.98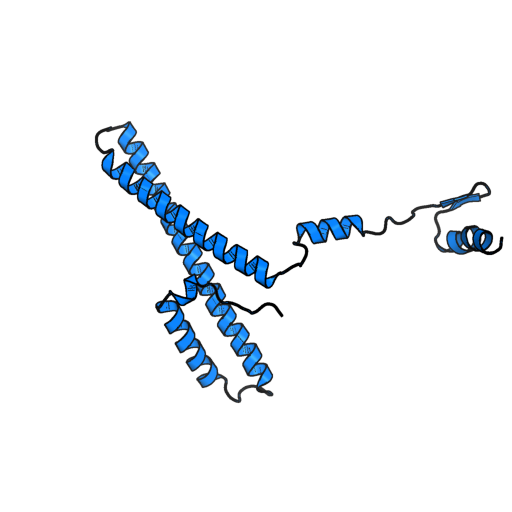0 -6.761 2.326 1.00 84.25 113 ARG A N 1
ATOM 898 C CA . ARG A 1 113 ? 4.743 -5.751 1.585 1.00 84.25 113 ARG A CA 1
ATOM 899 C C . ARG A 1 113 ? 6.191 -5.670 2.064 1.00 84.25 113 ARG A C 1
ATOM 901 O O . ARG A 1 113 ? 7.104 -5.606 1.249 1.00 84.25 113 ARG A O 1
ATOM 908 N N . TYR A 1 114 ? 6.417 -5.689 3.373 1.00 84.69 114 TYR A N 1
ATOM 909 C CA . TYR A 1 114 ? 7.762 -5.659 3.938 1.00 84.69 114 TYR A CA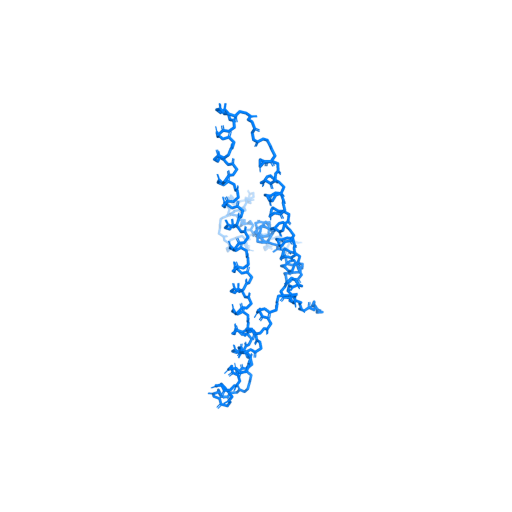 1
ATOM 910 C C . TYR A 1 114 ? 8.586 -6.871 3.494 1.00 84.69 114 TYR A C 1
ATOM 912 O O . TYR A 1 114 ? 9.720 -6.712 3.051 1.00 84.69 114 TYR A O 1
ATOM 920 N N . LYS A 1 115 ? 8.006 -8.078 3.531 1.00 82.69 115 LYS A N 1
ATOM 921 C CA . LYS A 1 115 ? 8.670 -9.292 3.031 1.00 82.69 115 LYS A CA 1
ATOM 922 C C . LYS A 1 115 ? 9.037 -9.200 1.555 1.00 82.69 115 LYS A C 1
ATOM 924 O O . LYS A 1 115 ? 10.105 -9.661 1.168 1.00 82.69 115 LYS A O 1
ATOM 929 N N . GLU A 1 116 ? 8.164 -8.624 0.738 1.00 78.25 116 GLU A N 1
ATOM 930 C CA . GLU A 1 116 ? 8.439 -8.412 -0.681 1.00 78.25 116 GLU A CA 1
ATOM 931 C C . GLU A 1 116 ? 9.597 -7.428 -0.885 1.00 78.25 116 GLU A C 1
ATOM 933 O O . GLU A 1 116 ? 10.509 -7.725 -1.650 1.00 78.25 116 GLU A O 1
ATOM 938 N N . ILE A 1 117 ? 9.611 -6.305 -0.159 1.00 78.19 117 ILE A N 1
ATOM 939 C CA . ILE A 1 117 ? 10.718 -5.338 -0.198 1.00 78.19 117 ILE A CA 1
ATOM 940 C C . ILE A 1 117 ? 12.028 -6.021 0.196 1.00 78.19 117 ILE A C 1
ATOM 942 O O . ILE A 1 117 ? 13.000 -5.926 -0.543 1.00 78.19 117 ILE A O 1
ATOM 946 N N . MET A 1 118 ? 12.033 -6.782 1.293 1.00 75.06 118 MET A N 1
ATOM 947 C CA . MET A 1 118 ? 13.207 -7.543 1.735 1.00 75.06 118 MET A CA 1
ATOM 948 C C . MET A 1 118 ? 13.663 -8.568 0.688 1.00 75.06 118 MET A C 1
ATOM 950 O O . MET A 1 118 ? 14.856 -8.788 0.512 1.00 75.06 118 MET A O 1
ATOM 954 N N . HIS A 1 119 ? 12.735 -9.179 -0.051 1.00 72.12 119 HIS A N 1
ATOM 955 C CA . HIS A 1 119 ? 13.064 -10.115 -1.130 1.00 72.12 119 HIS A CA 1
ATOM 956 C C . HIS A 1 119 ? 13.615 -9.418 -2.383 1.00 72.12 119 HIS A C 1
ATOM 958 O O . HIS A 1 119 ? 14.475 -9.972 -3.066 1.00 72.12 119 HIS A O 1
ATOM 964 N N . ILE A 1 120 ? 13.130 -8.211 -2.694 1.00 69.62 120 ILE A N 1
ATOM 965 C CA . ILE A 1 120 ? 13.602 -7.391 -3.821 1.00 69.62 120 ILE A CA 1
ATOM 966 C C . ILE A 1 120 ? 14.976 -6.786 -3.518 1.00 69.62 120 ILE A C 1
ATOM 968 O O . ILE A 1 120 ? 15.848 -6.775 -4.386 1.00 69.62 120 ILE A O 1
ATOM 972 N N . GLU A 1 121 ? 15.162 -6.259 -2.310 1.00 71.50 121 GLU A N 1
ATOM 973 C CA . GLU A 1 121 ? 16.415 -5.640 -1.880 1.00 71.50 121 GLU A CA 1
ATOM 974 C C . GLU A 1 121 ? 17.473 -6.704 -1.547 1.00 71.50 121 GLU A C 1
ATOM 976 O O . GLU A 1 121 ? 18.654 -6.491 -1.818 1.00 71.50 121 GLU A O 1
ATOM 981 N N . GLY A 1 122 ? 17.070 -7.888 -1.080 1.00 68.25 122 GLY A N 1
ATOM 982 C CA . GLY A 1 122 ? 17.985 -8.979 -0.753 1.00 68.25 122 GLY A CA 1
ATOM 983 C C . GLY A 1 122 ? 18.954 -8.579 0.361 1.00 68.25 122 GLY A C 1
ATOM 984 O O . GLY A 1 122 ? 18.552 -7.982 1.352 1.00 68.25 122 GLY A O 1
ATOM 985 N N . ASP A 1 123 ? 20.242 -8.880 0.182 1.00 63.59 123 ASP A N 1
ATOM 986 C CA . ASP A 1 123 ? 21.315 -8.570 1.145 1.00 63.59 123 ASP A CA 1
ATOM 987 C C . ASP A 1 123 ? 21.874 -7.138 0.991 1.00 63.59 123 ASP A C 1
ATOM 989 O O . ASP A 1 123 ? 22.984 -6.818 1.420 1.00 63.59 123 ASP A O 1
ATOM 993 N N . ARG A 1 124 ? 21.142 -6.241 0.311 1.00 64.94 124 ARG A N 1
ATOM 994 C CA . ARG A 1 124 ? 21.539 -4.830 0.263 1.00 64.94 124 ARG A CA 1
ATOM 995 C C . ARG A 1 124 ? 21.446 -4.263 1.669 1.00 64.94 124 ARG A C 1
ATOM 997 O O . ARG A 1 124 ? 20.375 -4.250 2.270 1.00 64.94 124 ARG A O 1
ATOM 1004 N N . ALA A 1 125 ? 22.554 -3.709 2.149 1.00 64.31 125 ALA A N 1
ATOM 1005 C CA . ALA A 1 125 ? 22.542 -2.882 3.338 1.00 64.31 125 ALA A CA 1
ATOM 1006 C C . ALA A 1 125 ? 21.469 -1.795 3.181 1.00 64.31 125 ALA A C 1
ATOM 1008 O O . ALA A 1 125 ? 21.535 -0.979 2.257 1.00 64.31 125 ALA A O 1
ATOM 1009 N N . GLY A 1 126 ? 20.469 -1.797 4.070 1.00 70.06 126 GLY A N 1
ATOM 1010 C CA . GLY A 1 126 ? 19.451 -0.751 4.095 1.00 70.06 126 GLY A CA 1
ATOM 1011 C C . GLY A 1 126 ? 20.104 0.636 4.204 1.00 70.06 126 GLY A C 1
ATOM 1012 O O . GLY A 1 126 ? 21.254 0.732 4.637 1.00 70.06 126 GLY A O 1
ATOM 1013 N N . PRO A 1 127 ? 19.407 1.733 3.865 1.00 74.00 127 PRO A N 1
ATOM 1014 C CA . PRO A 1 127 ? 20.007 3.070 3.782 1.00 74.00 127 PRO A CA 1
ATOM 1015 C C . PRO A 1 127 ? 20.784 3.484 5.040 1.00 74.00 127 PRO A C 1
ATOM 1017 O O . PRO A 1 127 ? 21.806 4.159 4.946 1.00 74.00 127 PRO A O 1
ATOM 1020 N N . LEU A 1 128 ? 20.318 3.039 6.211 1.00 73.75 128 LEU A N 1
ATOM 1021 C CA . LEU A 1 128 ? 20.982 3.253 7.493 1.00 73.75 128 LEU A CA 1
ATOM 1022 C C . LEU A 1 128 ? 22.298 2.472 7.608 1.00 73.75 128 LEU A C 1
ATOM 1024 O O . LEU A 1 128 ? 23.314 3.061 7.948 1.00 73.75 128 LEU A O 1
ATOM 1028 N N . LEU A 1 129 ? 22.304 1.176 7.283 1.00 77.50 129 LEU A N 1
ATOM 1029 C CA . LEU A 1 129 ? 23.517 0.355 7.312 1.00 77.50 129 LEU A CA 1
ATOM 1030 C C . LEU A 1 129 ? 24.513 0.804 6.238 1.00 77.50 129 LEU A C 1
ATOM 1032 O O . LEU A 1 129 ? 25.697 0.917 6.517 1.00 77.50 129 LEU A O 1
ATOM 1036 N N . ALA A 1 130 ? 24.040 1.144 5.038 1.00 79.75 130 ALA A N 1
ATOM 1037 C CA . ALA A 1 130 ? 24.880 1.707 3.985 1.00 79.75 130 ALA A CA 1
ATOM 1038 C C . ALA A 1 130 ? 25.520 3.036 4.418 1.00 79.75 130 ALA A C 1
ATOM 1040 O O . ALA A 1 130 ? 26.676 3.301 4.093 1.00 79.75 130 ALA A O 1
ATOM 1041 N N . ARG A 1 131 ? 24.789 3.864 5.177 1.00 79.38 131 ARG A N 1
ATOM 1042 C CA . ARG A 1 131 ? 25.321 5.095 5.765 1.00 79.38 131 ARG A CA 1
ATOM 1043 C C . ARG A 1 131 ? 26.345 4.813 6.863 1.00 79.38 131 ARG A C 1
ATOM 1045 O O . ARG A 1 131 ? 27.395 5.438 6.833 1.00 79.38 131 ARG A O 1
ATOM 1052 N N . LEU A 1 132 ? 26.076 3.871 7.765 1.00 83.75 132 LEU A N 1
ATOM 1053 C CA . LEU A 1 132 ? 27.019 3.462 8.812 1.00 83.75 132 LEU A CA 1
ATOM 1054 C C . LEU A 1 132 ? 28.312 2.900 8.209 1.00 83.75 132 LEU A C 1
ATOM 1056 O O . LEU A 1 132 ? 29.390 3.352 8.563 1.00 83.75 132 LEU A O 1
ATOM 1060 N N . ILE A 1 133 ? 28.203 2.009 7.221 1.00 80.81 133 ILE A N 1
ATOM 1061 C CA . ILE A 1 133 ? 29.346 1.474 6.469 1.00 80.81 133 ILE A CA 1
ATOM 1062 C C . ILE A 1 133 ? 30.101 2.603 5.765 1.00 80.81 133 ILE A C 1
ATOM 1064 O O . ILE A 1 133 ? 31.323 2.602 5.736 1.00 80.81 133 ILE A O 1
ATOM 1068 N N . LYS A 1 134 ? 29.398 3.587 5.192 1.00 80.12 134 LYS A N 1
ATOM 1069 C CA . LYS A 1 134 ? 30.038 4.749 4.566 1.00 80.12 134 LYS A CA 1
ATOM 1070 C C . LYS A 1 134 ? 30.763 5.631 5.584 1.00 80.12 134 LYS A C 1
ATOM 1072 O O . LYS A 1 134 ? 31.795 6.185 5.237 1.00 80.12 134 LYS A O 1
ATOM 1077 N N . GLU A 1 135 ? 30.219 5.797 6.786 1.00 82.75 135 GLU A N 1
ATOM 1078 C CA . GLU A 1 135 ? 30.854 6.533 7.886 1.00 82.75 135 GLU A CA 1
ATOM 1079 C C . GLU A 1 135 ? 32.071 5.765 8.437 1.00 82.75 135 GLU A C 1
ATOM 1081 O O . GLU A 1 135 ? 33.091 6.383 8.718 1.00 82.75 135 GLU A O 1
ATOM 1086 N N . GLU A 1 136 ? 32.008 4.433 8.504 1.00 79.88 136 GLU A N 1
ATOM 1087 C CA . GLU A 1 136 ? 33.106 3.552 8.932 1.00 79.88 136 GLU A CA 1
ATOM 1088 C C . GLU A 1 136 ? 34.229 3.445 7.885 1.00 79.88 136 GLU A C 1
ATOM 1090 O O . GLU A 1 136 ? 35.409 3.504 8.220 1.00 79.88 136 GLU A O 1
ATOM 1095 N N . LEU A 1 137 ? 33.872 3.331 6.602 1.00 74.56 137 LEU A N 1
ATOM 1096 C CA . LEU A 1 137 ? 34.805 3.289 5.471 1.00 74.56 137 LEU A CA 1
ATOM 1097 C C . LEU A 1 137 ? 35.226 4.683 4.991 1.00 74.56 137 LEU A C 1
ATOM 1099 O O . LEU A 1 137 ? 36.004 4.783 4.038 1.00 74.56 137 LEU A O 1
ATOM 1103 N N . ALA A 1 138 ? 34.703 5.761 5.586 1.00 76.38 138 ALA A N 1
ATOM 1104 C CA . ALA A 1 138 ? 35.144 7.106 5.253 1.00 76.38 138 ALA A CA 1
ATOM 1105 C C . ALA A 1 138 ? 36.634 7.207 5.610 1.00 76.38 138 ALA A C 1
ATOM 1107 O O . ALA A 1 138 ? 36.985 7.046 6.781 1.00 76.38 138 ALA A O 1
ATOM 1108 N N . PRO A 1 139 ? 37.530 7.464 4.639 1.00 68.69 139 PRO A N 1
ATOM 1109 C CA . PRO A 1 139 ? 38.941 7.602 4.951 1.00 68.69 139 PRO A CA 1
ATOM 1110 C C . PRO A 1 139 ? 39.090 8.787 5.902 1.00 68.69 139 PRO A C 1
ATOM 1112 O O . PRO A 1 139 ? 38.760 9.912 5.532 1.00 68.69 139 PRO A O 1
ATOM 1115 N N . THR A 1 140 ? 39.574 8.556 7.124 1.00 66.75 140 THR A N 1
ATOM 1116 C CA . THR A 1 140 ? 40.025 9.648 7.987 1.00 66.75 140 THR A CA 1
ATOM 1117 C C . THR A 1 140 ? 41.219 10.290 7.284 1.00 66.75 140 THR A C 1
ATOM 1119 O O . THR A 1 140 ? 42.256 9.627 7.168 1.00 66.75 140 THR A O 1
ATOM 1122 N N . PRO A 1 141 ? 41.115 11.525 6.760 1.00 63.91 141 PRO A N 1
ATOM 1123 C CA . PRO A 1 141 ? 42.272 12.151 6.148 1.00 63.91 141 PRO A CA 1
ATOM 1124 C C . PRO A 1 141 ? 43.331 12.323 7.238 1.00 63.91 141 PRO A C 1
ATOM 1126 O O . PRO A 1 141 ? 43.056 12.897 8.293 1.00 63.91 141 PRO A O 1
ATOM 1129 N N . ILE A 1 142 ? 44.538 11.808 7.007 1.00 64.62 142 ILE A N 1
ATOM 1130 C CA . ILE A 1 142 ? 45.681 12.119 7.865 1.00 64.62 142 ILE A CA 1
ATOM 1131 C C . ILE A 1 142 ? 45.984 13.601 7.633 1.00 64.62 142 ILE A C 1
ATOM 1133 O O . ILE A 1 142 ? 46.538 13.970 6.602 1.00 64.62 142 ILE A O 1
ATOM 1137 N N . LEU A 1 143 ? 45.542 14.455 8.558 1.00 63.72 143 LEU A N 1
ATOM 1138 C CA . LEU A 1 143 ? 45.637 15.912 8.415 1.00 63.72 143 LEU A CA 1
ATOM 1139 C C . LEU A 1 143 ? 47.078 16.425 8.551 1.00 63.72 143 LEU A C 1
ATOM 1141 O O . LEU A 1 143 ? 47.414 17.461 7.989 1.00 63.72 143 LEU A O 1
ATOM 1145 N N . HIS A 1 144 ? 47.909 15.735 9.330 1.00 62.22 144 HIS A N 1
ATOM 1146 C CA . HIS A 1 144 ? 49.317 16.065 9.532 1.00 62.22 144 HIS A CA 1
ATOM 1147 C C . HIS A 1 144 ? 50.064 14.856 10.092 1.00 62.22 144 HIS A C 1
ATOM 1149 O O . HIS A 1 144 ? 49.490 14.036 10.813 1.00 62.22 144 HIS A O 1
ATOM 1155 N N . ILE A 1 145 ? 51.352 14.760 9.770 1.00 65.75 145 ILE A N 1
ATOM 1156 C CA . ILE A 1 145 ? 52.274 13.788 10.361 1.00 65.75 145 ILE A CA 1
ATOM 1157 C C . ILE A 1 145 ? 53.340 14.574 11.117 1.00 65.75 145 ILE A C 1
ATOM 1159 O O . ILE A 1 145 ? 53.948 15.495 10.569 1.00 65.75 145 ILE A O 1
ATOM 1163 N N . ARG A 1 146 ? 53.558 14.224 12.387 1.00 63.69 146 ARG A N 1
ATOM 1164 C CA . ARG A 1 146 ? 54.585 14.849 13.224 1.00 63.69 146 ARG A CA 1
ATOM 1165 C C . ARG A 1 146 ? 55.876 14.045 13.144 1.00 63.69 146 ARG A C 1
ATOM 1167 O O . ARG A 1 146 ? 55.920 12.910 13.614 1.00 63.69 146 ARG A O 1
ATOM 1174 N N . THR A 1 147 ? 56.934 14.661 12.624 1.00 61.03 147 THR A N 1
ATOM 1175 C CA . THR A 1 147 ? 58.276 14.061 12.580 1.00 61.03 147 THR A CA 1
ATOM 1176 C C . THR A 1 147 ? 59.193 14.750 13.588 1.00 61.03 147 THR A C 1
ATOM 1178 O O . THR A 1 147 ? 59.200 15.976 13.698 1.00 61.03 147 THR A O 1
ATOM 1181 N N . ILE A 1 148 ? 60.010 13.964 14.301 1.00 59.81 148 ILE A N 1
ATOM 1182 C CA . ILE A 1 148 ? 60.902 14.419 15.391 1.00 59.81 148 ILE A CA 1
ATOM 1183 C C . ILE A 1 148 ? 61.894 15.505 14.918 1.00 59.81 148 ILE A C 1
ATOM 1185 O O . ILE A 1 148 ? 62.338 16.325 15.714 1.00 59.81 148 ILE A O 1
ATOM 1189 N N . GLN A 1 149 ? 62.216 15.538 13.621 1.00 61.56 149 GLN A N 1
ATOM 1190 C CA . GLN A 1 149 ? 63.233 16.422 13.046 1.00 61.56 149 GLN A CA 1
ATOM 1191 C C . GLN A 1 149 ? 62.699 17.725 12.427 1.00 61.56 149 GLN A C 1
ATOM 1193 O O . GLN A 1 149 ? 63.477 18.665 12.295 1.00 61.56 149 GLN A O 1
ATOM 1198 N N . HIS A 1 150 ? 61.428 17.805 12.011 1.00 57.12 150 HIS A N 1
ATOM 1199 C CA . HIS A 1 150 ? 60.916 18.926 11.189 1.00 57.12 150 HIS A CA 1
ATOM 1200 C C . HIS A 1 150 ? 59.571 19.521 11.655 1.00 57.12 150 HIS A C 1
ATOM 1202 O O . HIS A 1 150 ? 59.063 20.440 11.019 1.00 57.12 150 HIS A O 1
ATOM 1208 N N . GLY A 1 151 ? 59.009 19.071 12.783 1.00 66.00 151 GLY A N 1
ATOM 1209 C CA . GLY A 1 151 ? 57.716 19.573 13.271 1.00 66.00 151 GLY A CA 1
ATOM 1210 C C . GLY A 1 151 ? 56.512 18.985 12.519 1.00 66.00 151 GLY A C 1
ATOM 1211 O O . GLY A 1 151 ? 56.617 17.912 11.922 1.00 66.00 151 GLY A O 1
ATOM 1212 N N . ASP A 1 152 ? 55.350 19.648 12.609 1.00 59.31 152 ASP A N 1
ATOM 1213 C CA . ASP A 1 152 ? 54.082 19.185 12.017 1.00 59.31 152 ASP A CA 1
ATOM 1214 C C . ASP A 1 152 ? 54.063 19.425 10.494 1.00 59.31 152 ASP A C 1
ATOM 1216 O O . ASP A 1 152 ? 53.998 20.564 10.032 1.00 59.31 152 ASP A O 1
ATOM 1220 N N . ILE A 1 153 ? 54.101 18.345 9.705 1.00 62.50 153 ILE A N 1
ATOM 1221 C CA . ILE A 1 153 ? 54.073 18.395 8.236 1.00 62.50 153 ILE A CA 1
ATOM 1222 C C . ILE A 1 153 ? 52.622 18.238 7.768 1.00 62.50 153 ILE A C 1
ATOM 1224 O O . ILE A 1 153 ? 51.970 17.238 8.072 1.00 62.50 153 ILE A O 1
ATOM 1228 N N . THR A 1 154 ? 52.115 19.230 7.033 1.00 59.94 154 THR A N 1
ATOM 1229 C CA . THR A 1 154 ? 50.707 19.325 6.589 1.00 59.94 154 THR A CA 1
ATOM 1230 C C . THR A 1 154 ? 50.514 19.112 5.081 1.00 59.94 154 THR A C 1
ATOM 1232 O O . THR A 1 154 ? 49.391 18.880 4.635 1.00 59.94 154 THR A O 1
ATOM 1235 N N . THR A 1 155 ? 51.584 19.140 4.279 1.00 60.38 155 THR A N 1
ATOM 1236 C CA . THR A 1 155 ? 51.510 19.036 2.811 1.00 60.38 155 THR A CA 1
ATOM 1237 C C . THR A 1 155 ? 51.742 17.599 2.332 1.00 60.38 155 THR A C 1
ATOM 1239 O O . THR A 1 155 ? 52.739 16.964 2.670 1.00 60.38 155 THR A O 1
ATOM 1242 N N . GLN A 1 156 ? 50.851 17.088 1.477 1.00 60.88 156 GLN A N 1
ATOM 1243 C CA . GLN A 1 156 ? 50.872 15.699 0.991 1.00 60.88 156 GLN A CA 1
ATOM 1244 C C . GLN A 1 156 ? 52.137 15.325 0.190 1.00 60.88 156 GLN A C 1
ATOM 1246 O O . GLN A 1 156 ? 52.554 14.167 0.205 1.00 60.88 156 GLN A O 1
ATOM 1251 N N . LEU A 1 157 ? 52.765 16.295 -0.488 1.00 63.12 157 LEU A N 1
ATOM 1252 C CA . LEU A 1 157 ? 54.018 16.084 -1.221 1.00 63.12 157 LEU A CA 1
ATOM 1253 C C . LEU A 1 157 ? 55.192 15.829 -0.263 1.00 63.12 157 LEU A C 1
ATOM 1255 O O . LEU A 1 157 ? 55.959 14.895 -0.483 1.00 63.12 157 LEU A O 1
ATOM 1259 N N . ASP A 1 158 ? 55.266 16.610 0.816 1.00 64.00 158 ASP A N 1
ATOM 1260 C CA . ASP A 1 158 ? 56.346 16.561 1.807 1.00 64.00 158 ASP A CA 1
ATOM 1261 C C . ASP A 1 158 ? 56.288 15.280 2.649 1.00 64.00 158 ASP A C 1
ATOM 1263 O O . ASP A 1 158 ? 57.316 14.705 2.997 1.00 64.00 158 ASP A O 1
ATOM 1267 N N . ILE A 1 159 ? 55.082 14.769 2.915 1.00 63.28 159 ILE A N 1
ATOM 1268 C CA . ILE A 1 159 ? 54.872 13.482 3.594 1.00 63.28 159 ILE A CA 1
ATOM 1269 C C . ILE A 1 159 ? 55.479 12.319 2.785 1.00 63.28 159 ILE A C 1
ATOM 1271 O O . ILE A 1 159 ? 56.174 11.463 3.338 1.00 63.28 159 ILE A O 1
ATOM 1275 N N . ASN A 1 160 ? 55.248 12.293 1.469 1.00 65.62 160 ASN A N 1
ATOM 1276 C CA . ASN A 1 160 ? 55.737 11.223 0.598 1.00 65.62 160 ASN A CA 1
ATOM 1277 C C . ASN A 1 160 ? 57.259 11.257 0.425 1.00 65.62 160 ASN A C 1
ATOM 1279 O O . ASN A 1 160 ? 57.901 10.206 0.413 1.00 65.62 160 ASN A O 1
ATOM 1283 N N . THR A 1 161 ? 57.842 12.448 0.290 1.00 65.94 161 THR A N 1
ATOM 1284 C CA . THR A 1 161 ? 59.279 12.608 0.044 1.00 65.94 161 THR A CA 1
ATOM 1285 C C . THR A 1 161 ? 60.129 12.532 1.303 1.00 65.94 161 THR A C 1
ATOM 1287 O O . THR A 1 161 ? 61.233 12.005 1.204 1.00 65.94 161 THR A O 1
ATOM 1290 N N . ALA A 1 162 ? 59.653 13.029 2.449 1.00 63.19 162 ALA A N 1
ATOM 1291 C CA . ALA A 1 162 ? 60.447 13.090 3.678 1.00 63.19 162 ALA A CA 1
ATOM 1292 C C . ALA A 1 162 ? 60.218 11.902 4.625 1.00 63.19 162 ALA A C 1
ATOM 1294 O O . ALA A 1 162 ? 61.149 11.477 5.290 1.00 63.19 162 ALA A O 1
ATOM 1295 N N . VAL A 1 163 ? 59.000 11.351 4.713 1.00 64.19 163 VAL A N 1
ATOM 1296 C CA . VAL A 1 163 ? 58.688 10.306 5.712 1.00 64.19 163 VAL A CA 1
ATOM 1297 C C . VAL A 1 163 ? 58.705 8.914 5.093 1.00 64.19 163 VAL A C 1
ATOM 1299 O O . VAL A 1 163 ? 59.375 8.011 5.590 1.00 64.19 163 VAL A O 1
ATOM 1302 N N . PHE A 1 164 ? 57.987 8.723 3.984 1.00 68.19 164 PHE A N 1
ATOM 1303 C CA . PHE A 1 164 ? 57.890 7.398 3.369 1.00 68.19 164 PHE A CA 1
ATOM 1304 C C . PHE A 1 164 ? 59.175 6.991 2.647 1.00 68.19 164 PHE A C 1
ATOM 1306 O O . PHE A 1 164 ? 59.572 5.831 2.722 1.00 68.19 164 PHE A O 1
ATOM 1313 N N . LYS A 1 165 ? 59.861 7.931 1.989 1.00 69.44 165 LYS A N 1
ATOM 1314 C CA . LYS A 1 165 ? 61.134 7.643 1.318 1.00 69.44 165 LYS A CA 1
ATOM 1315 C C . LYS A 1 165 ? 62.203 7.156 2.299 1.00 69.44 165 LYS A C 1
ATOM 1317 O O . LYS A 1 165 ? 62.865 6.173 1.995 1.00 69.44 165 LYS A O 1
ATOM 1322 N N . ASP A 1 166 ? 62.320 7.790 3.464 1.00 68.75 166 ASP A N 1
ATOM 1323 C CA . ASP A 1 166 ? 63.287 7.403 4.497 1.00 68.75 166 ASP A CA 1
ATOM 1324 C C . ASP A 1 166 ? 62.943 6.042 5.120 1.00 68.75 166 ASP A C 1
ATOM 1326 O O . ASP A 1 166 ? 63.831 5.223 5.335 1.00 68.75 166 ASP A O 1
ATOM 1330 N N . TYR A 1 167 ? 61.654 5.755 5.341 1.00 67.44 167 TYR A N 1
ATOM 1331 C CA . TYR A 1 167 ? 61.201 4.466 5.875 1.00 67.44 167 TYR A CA 1
ATOM 1332 C C . TYR A 1 167 ? 61.470 3.281 4.931 1.00 67.44 167 TYR A C 1
ATOM 1334 O O . TYR A 1 167 ? 61.817 2.203 5.398 1.00 67.44 167 TYR A O 1
ATOM 1342 N N . TYR A 1 168 ? 61.313 3.466 3.615 1.00 68.00 168 TYR A N 1
ATOM 1343 C CA . TYR A 1 168 ? 61.524 2.404 2.615 1.00 68.00 168 TYR A CA 1
ATOM 1344 C C . TYR A 1 168 ? 62.962 2.325 2.067 1.00 68.00 168 TYR A C 1
ATOM 1346 O O . TYR A 1 168 ? 63.254 1.430 1.275 1.00 68.00 168 TYR A O 1
ATOM 1354 N N . MET A 1 169 ? 63.837 3.269 2.426 1.00 60.22 169 MET A N 1
ATOM 1355 C CA . MET A 1 169 ? 65.261 3.282 2.044 1.00 60.22 169 MET A CA 1
ATOM 1356 C C . MET A 1 169 ? 66.193 2.817 3.179 1.00 60.22 169 MET A C 1
ATOM 1358 O O . MET A 1 169 ? 67.406 2.763 2.967 1.00 60.22 169 MET A O 1
ATOM 1362 N N . ALA A 1 170 ? 65.642 2.492 4.354 1.00 50.97 170 ALA A N 1
ATOM 1363 C CA . ALA A 1 170 ? 66.311 1.756 5.431 1.00 50.97 170 ALA A CA 1
ATOM 1364 C C . ALA A 1 170 ? 66.141 0.241 5.238 1.00 50.97 170 ALA A C 1
ATOM 1366 O O . ALA A 1 170 ? 67.103 -0.494 5.558 1.00 50.97 170 ALA A O 1
#

Organism: Pleurodeles waltl (NCBI:txid8319)

Sequence (170 aa):
MPTWRLLPIMLEDTPLREELAQTIKTFFHNNTDTASSPLIEWEAFKVVIRGVIIGAVTGVRKTLVSELTQAEEKLGILEKELIINPTNTTALQGLRSEHARLVEKLRKFDHIRYKEIMHIEGDRAGPLLARLIKEELAPTPILHIRTIQHGDITTQLDINTAVFKDYYMA

Radius of gyration: 30.72 Å; chains: 1; bounding box: 93×35×64 Å